Protein AF-A0A925KKF4-F1 (afdb_monomer)

Mean predicted aligned error: 2.23 Å

Radius of gyration: 12.66 Å; Cα contacts (8 Å, |Δi|>4): 59; chains: 1; bounding box: 30×20×25 Å

Secondary structure (DSSP, 8-state):
--S-SHHHHHHHHHTT-SS--EEEEEE-----BTTB-SEEEEEE-

Structure (mmCIF, N/CA/C/O backbone):
data_AF-A0A925KKF4-F1
#
_entry.id   AF-A0A925KKF4-F1
#
loop_
_atom_site.group_PDB
_atom_site.id
_atom_site.type_symbol
_atom_site.label_atom_id
_atom_site.label_alt_id
_atom_site.label_comp_id
_atom_site.label_asym_id
_atom_site.label_entity_id
_atom_site.label_seq_id
_atom_site.pdbx_PDB_ins_code
_atom_site.Cartn_x
_atom_site.Cartn_y
_atom_site.Cartn_z
_atom_site.occupancy
_atom_site.B_iso_or_equiv
_atom_site.auth_seq_id
_atom_site.auth_comp_id
_atom_site.auth_asym_id
_atom_site.auth_atom_id
_atom_site.pdbx_PDB_model_num
ATOM 1 N N . LEU A 1 1 ? 2.509 5.858 -9.410 1.00 86.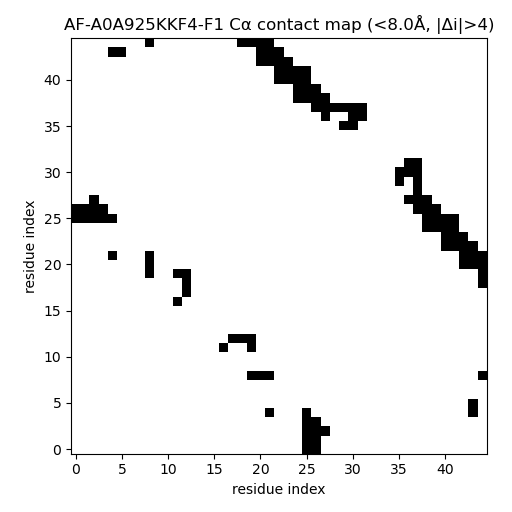94 1 LEU A N 1
ATOM 2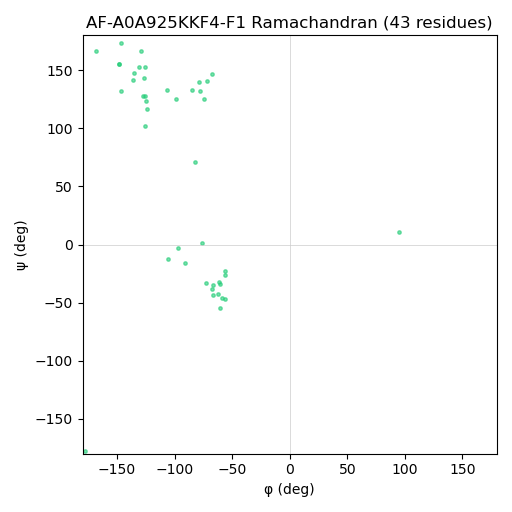 C CA . LEU A 1 1 ? 2.396 4.493 -8.850 1.00 86.94 1 LEU A CA 1
ATOM 3 C C . LEU A 1 1 ? 2.688 4.554 -7.349 1.00 86.94 1 LEU A C 1
ATOM 5 O O . LEU A 1 1 ? 3.524 5.364 -6.965 1.00 86.94 1 LEU A O 1
ATOM 9 N N . ARG A 1 2 ? 1.970 3.805 -6.498 1.00 94.81 2 ARG A N 1
ATOM 10 C CA . ARG A 1 2 ? 2.163 3.863 -5.032 1.00 94.81 2 ARG A CA 1
ATOM 11 C C . ARG A 1 2 ? 3.387 3.049 -4.604 1.00 94.81 2 ARG A C 1
ATOM 13 O O . ARG A 1 2 ? 3.577 1.947 -5.105 1.00 94.81 2 ARG A O 1
ATOM 20 N N . ILE A 1 3 ? 4.170 3.564 -3.657 1.00 97.19 3 ILE A N 1
ATOM 21 C CA . ILE A 1 3 ? 5.362 2.87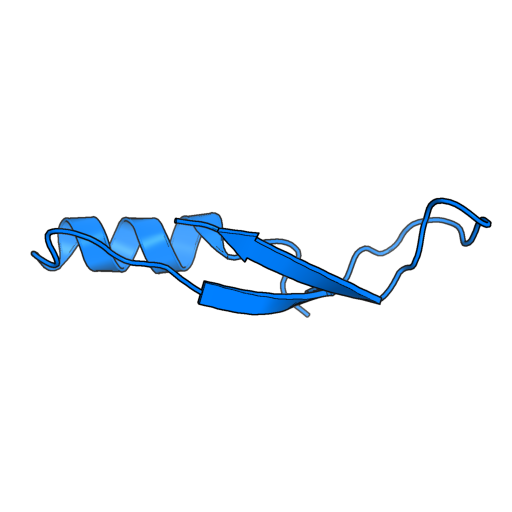8 -3.123 1.00 97.19 3 ILE A CA 1
ATOM 22 C C . ILE A 1 3 ? 5.058 2.007 -1.885 1.00 97.19 3 ILE A C 1
ATOM 24 O O . ILE A 1 3 ? 5.885 1.180 -1.496 1.00 97.19 3 ILE A O 1
ATOM 28 N N . SER A 1 4 ? 3.899 2.206 -1.246 1.00 97.56 4 SER A N 1
ATOM 29 C CA . SER A 1 4 ? 3.404 1.515 -0.039 1.00 97.56 4 SER A CA 1
ATOM 30 C C . SER A 1 4 ? 1.917 1.854 0.178 1.00 97.56 4 SER A C 1
ATOM 32 O O . SER A 1 4 ? 1.396 2.785 -0.455 1.00 97.56 4 SER A O 1
ATOM 34 N N . HIS A 1 5 ? 1.243 1.103 1.051 1.00 97.38 5 HIS A N 1
ATOM 35 C CA . HIS A 1 5 ? -0.158 1.273 1.441 1.00 97.38 5 HIS A CA 1
ATOM 36 C C . HIS A 1 5 ? -0.354 2.066 2.748 1.00 97.38 5 HIS A C 1
ATOM 38 O O . HIS A 1 5 ? -1.486 2.405 3.098 1.00 97.38 5 HIS A O 1
ATOM 44 N N . GLU A 1 6 ? 0.737 2.450 3.415 1.00 98.12 6 GLU A N 1
ATOM 45 C CA . GLU A 1 6 ? 0.754 2.903 4.810 1.00 98.12 6 GLU A CA 1
ATOM 46 C C . GLU A 1 6 ? -0.096 4.155 5.062 1.00 98.12 6 GLU A C 1
ATOM 48 O O . GLU A 1 6 ? -0.962 4.181 5.938 1.00 98.12 6 GLU A O 1
ATOM 53 N N . LEU A 1 7 ? 0.146 5.233 4.307 1.00 98.00 7 LEU A N 1
ATOM 54 C CA . LEU A 1 7 ? -0.519 6.515 4.563 1.00 98.00 7 LEU A CA 1
ATOM 55 C C . LEU A 1 7 ? -2.035 6.459 4.302 1.00 98.00 7 LEU A C 1
ATOM 57 O O . LEU A 1 7 ? -2.787 6.995 5.117 1.00 98.00 7 LEU A O 1
ATOM 61 N N . PRO A 1 8 ? -2.529 5.834 3.212 1.00 97.56 8 PRO A N 1
ATOM 62 C CA . PRO A 1 8 ? -3.955 5.553 3.058 1.00 97.56 8 PRO A CA 1
ATOM 63 C C . PRO A 1 8 ? -4.551 4.735 4.211 1.00 97.56 8 PRO A C 1
ATOM 65 O O . PRO A 1 8 ? -5.583 5.142 4.742 1.00 97.56 8 PRO A O 1
ATOM 68 N N . LEU A 1 9 ? -3.900 3.650 4.647 1.00 98.44 9 LEU A N 1
ATOM 69 C CA . LEU A 1 9 ? -4.393 2.818 5.753 1.00 98.44 9 LEU A CA 1
ATOM 70 C C . LEU A 1 9 ? -4.471 3.606 7.069 1.00 98.44 9 LEU A C 1
ATOM 72 O O . LEU A 1 9 ? -5.497 3.582 7.747 1.00 98.44 9 LEU A O 1
ATOM 76 N N . LYS A 1 10 ? -3.458 4.422 7.383 1.00 98.50 10 LYS A N 1
ATOM 77 C CA . LYS A 1 10 ? -3.485 5.312 8.557 1.00 98.50 10 LYS A CA 1
ATOM 78 C C . LYS A 1 10 ? -4.633 6.322 8.517 1.00 98.50 10 LYS A C 1
ATOM 80 O O . LYS A 1 10 ? -5.195 6.643 9.560 1.00 98.50 10 LYS A O 1
ATOM 85 N N . ARG A 1 11 ? -5.021 6.815 7.335 1.00 98.50 11 ARG A N 1
ATOM 86 C CA . ARG A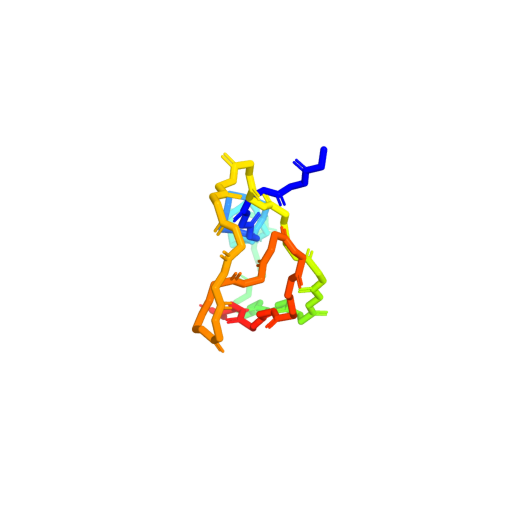 1 11 ? -6.199 7.695 7.206 1.00 98.50 11 ARG A CA 1
ATOM 87 C C . ARG A 1 11 ? -7.500 6.961 7.524 1.00 98.50 11 ARG A C 1
ATOM 89 O O . ARG A 1 11 ? -8.389 7.576 8.101 1.00 98.50 11 ARG A O 1
ATOM 96 N N . LEU A 1 12 ? -7.609 5.675 7.192 1.00 98.50 12 LEU A N 1
ATOM 97 C CA . LEU A 1 12 ? -8.774 4.865 7.560 1.00 98.50 12 LEU A CA 1
ATOM 98 C C . LEU A 1 12 ? -8.842 4.640 9.077 1.00 98.50 12 LEU A C 1
ATOM 100 O O . LEU A 1 12 ? -9.919 4.753 9.653 1.00 98.50 12 LEU A O 1
ATOM 104 N N . LEU A 1 13 ? -7.701 4.440 9.743 1.00 98.19 13 LEU A N 1
ATOM 105 C CA . LEU A 1 13 ? -7.661 4.410 11.211 1.00 98.19 13 LEU A CA 1
ATOM 106 C C . LEU A 1 13 ? -8.185 5.724 11.812 1.00 98.19 13 LEU A C 1
ATOM 108 O O . LEU A 1 13 ? -9.045 5.707 12.689 1.00 98.19 13 LEU A O 1
ATOM 112 N N . VAL A 1 14 ? -7.737 6.874 11.291 1.00 98.50 14 VAL A N 1
ATOM 113 C CA . VAL A 1 14 ? -8.247 8.197 11.709 1.00 98.50 14 VAL A CA 1
ATOM 114 C C . VAL A 1 14 ? -9.746 8.354 11.419 1.00 98.50 14 VAL A C 1
ATOM 116 O O . VAL A 1 14 ? -10.448 9.014 12.178 1.00 98.50 14 VAL A O 1
ATOM 119 N N . ALA A 1 15 ? -10.255 7.727 10.357 1.00 98.50 15 ALA A N 1
ATOM 120 C CA . ALA A 1 15 ? -11.676 7.718 10.010 1.00 98.50 15 ALA A CA 1
ATOM 121 C C . ALA A 1 15 ? -12.535 6.778 10.886 1.00 98.50 15 ALA A C 1
ATOM 123 O O . ALA A 1 15 ? -13.742 6.696 10.670 1.00 98.50 15 ALA A O 1
ATOM 124 N N . GLY A 1 16 ? -11.942 6.090 11.869 1.00 98.44 16 GLY A N 1
ATOM 125 C CA . GLY A 1 16 ? -12.660 5.265 12.844 1.00 98.44 16 GLY A CA 1
ATOM 126 C C . GLY A 1 16 ? -12.755 3.779 12.496 1.00 98.44 16 GLY A C 1
ATOM 127 O O . GLY A 1 16 ? -13.485 3.053 13.165 1.00 98.44 16 GLY A O 1
ATOM 128 N N . TYR A 1 17 ? -12.028 3.299 11.483 1.00 98.50 17 TYR A N 1
ATOM 129 C CA . TYR A 1 17 ? -11.899 1.859 11.256 1.00 98.50 17 TYR A CA 1
ATOM 130 C C . TYR A 1 17 ? -10.961 1.250 12.308 1.00 98.50 17 TYR A C 1
ATOM 132 O O . TYR A 1 17 ? -9.821 1.684 12.445 1.00 98.50 17 TYR A O 1
ATOM 140 N N . GLU A 1 18 ? -11.419 0.227 13.034 1.00 97.94 18 GLU A N 1
ATOM 141 C CA . GLU A 1 18 ? -10.641 -0.386 14.127 1.00 97.94 18 GLU A CA 1
ATOM 142 C C . GLU A 1 18 ? -9.461 -1.234 13.636 1.00 97.94 18 GLU A C 1
ATOM 144 O O . GLU A 1 18 ? -8.435 -1.331 14.308 1.00 97.94 18 GLU A O 1
ATOM 149 N N . LYS A 1 19 ? -9.618 -1.883 12.479 1.00 97.88 19 LYS A N 1
ATOM 150 C CA . LYS A 1 19 ? -8.611 -2.740 11.843 1.00 97.88 19 LYS A CA 1
ATOM 151 C C . LYS A 1 19 ? -8.741 -2.608 10.336 1.00 97.88 19 LYS A C 1
ATOM 153 O O . LYS A 1 19 ? -9.846 -2.707 9.804 1.00 97.88 19 LYS A O 1
ATOM 158 N N . VAL A 1 20 ? -7.624 -2.397 9.654 1.00 98.44 20 VAL A N 1
ATOM 159 C CA . VAL A 1 20 ? -7.571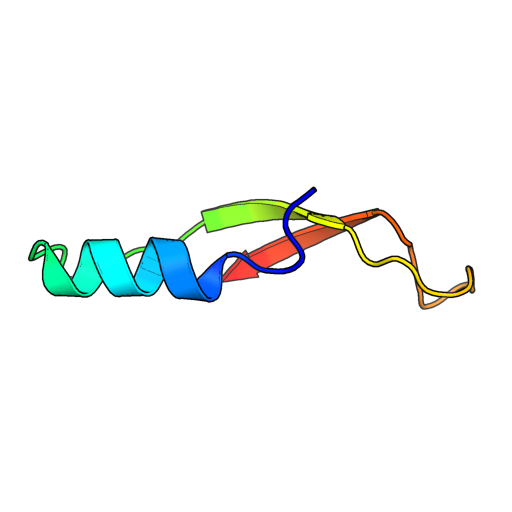 -2.215 8.202 1.00 98.44 20 VAL A CA 1
ATOM 160 C C . VAL A 1 20 ? -6.424 -3.036 7.647 1.00 98.44 20 VAL A C 1
ATOM 162 O O . VAL A 1 20 ? -5.428 -3.220 8.325 1.00 98.44 20 VAL A O 1
ATOM 165 N N . TYR A 1 21 ? -6.565 -3.549 6.433 1.00 98.25 21 TYR A N 1
ATOM 166 C CA . TYR A 1 21 ? -5.462 -4.166 5.706 1.00 98.25 21 TYR A CA 1
ATOM 167 C C . TYR A 1 21 ? -5.664 -3.939 4.209 1.00 98.25 21 TYR A C 1
ATOM 169 O O . TYR A 1 21 ? -6.794 -3.747 3.754 1.00 98.25 21 TYR A O 1
ATOM 177 N N . ASP A 1 22 ? -4.582 -3.959 3.442 1.00 98.31 22 ASP A N 1
ATOM 178 C CA . ASP A 1 22 ? -4.620 -3.956 1.978 1.00 98.31 22 ASP A CA 1
ATOM 179 C C . ASP A 1 22 ? -3.599 -4.974 1.462 1.00 98.31 22 ASP A C 1
ATOM 181 O O . ASP A 1 22 ? -2.520 -5.138 2.034 1.00 98.31 22 ASP A O 1
ATOM 185 N N . ILE A 1 23 ? -3.970 -5.680 0.394 1.00 98.25 23 ILE A N 1
ATOM 186 C CA . ILE A 1 23 ? -3.102 -6.581 -0.355 1.00 98.25 23 ILE A CA 1
ATOM 187 C C . ILE A 1 23 ? -3.136 -6.119 -1.804 1.00 98.25 23 ILE A C 1
ATOM 189 O O . ILE A 1 23 ? -4.171 -6.184 -2.469 1.00 98.25 23 ILE A O 1
ATOM 193 N N . GLY A 1 24 ? -1.996 -5.681 -2.328 1.00 97.62 24 GLY A N 1
ATOM 194 C CA . GLY A 1 24 ? -1.943 -5.272 -3.722 1.00 97.62 24 GLY A CA 1
ATOM 195 C C . GLY A 1 24 ? -0.563 -4.846 -4.194 1.00 97.62 24 GLY A C 1
ATOM 196 O O . GLY A 1 24 ? 0.405 -4.902 -3.433 1.00 97.62 24 GLY A O 1
ATOM 197 N N . PRO A 1 25 ? -0.465 -4.404 -5.458 1.00 97.31 25 PRO A N 1
ATOM 198 C CA . PRO A 1 25 ? 0.807 -4.034 -6.045 1.00 97.31 25 PRO A CA 1
ATOM 199 C C . PRO A 1 25 ? 1.322 -2.727 -5.445 1.00 97.31 25 PRO A C 1
ATOM 201 O O . PRO A 1 25 ? 0.564 -1.770 -5.214 1.00 97.31 25 PRO A O 1
ATOM 204 N N . ARG A 1 26 ? 2.633 -2.693 -5.233 1.00 97.44 26 ARG A N 1
ATOM 205 C CA . ARG A 1 26 ? 3.430 -1.498 -4.969 1.00 97.44 26 ARG A CA 1
ATOM 206 C C . ARG A 1 26 ? 4.567 -1.449 -5.974 1.00 97.44 26 ARG A C 1
ATOM 208 O O . ARG A 1 26 ? 5.013 -2.475 -6.47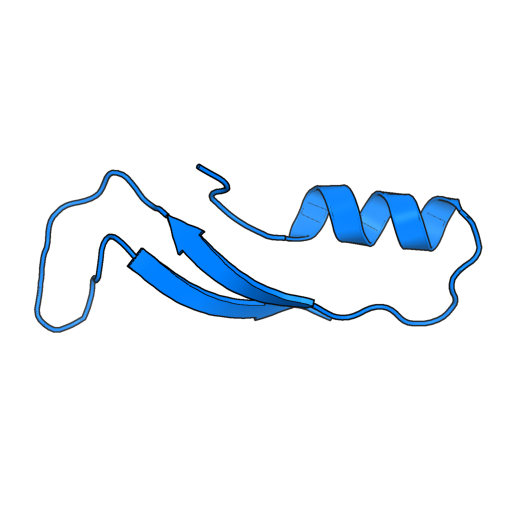9 1.00 97.44 26 ARG A O 1
ATOM 215 N N . PHE A 1 27 ? 5.016 -0.237 -6.250 1.00 98.25 27 PHE A N 1
ATOM 216 C CA . PHE A 1 27 ? 5.943 0.032 -7.329 1.00 98.25 27 PHE A CA 1
ATOM 217 C C . PHE A 1 27 ? 7.121 0.816 -6.784 1.00 98.25 27 PHE A C 1
ATOM 219 O O . PHE A 1 27 ? 6.931 1.850 -6.139 1.00 98.25 27 PHE A O 1
ATOM 226 N N . ARG A 1 28 ? 8.329 0.337 -7.045 1.00 97.50 28 ARG A N 1
ATOM 227 C CA . ARG A 1 28 ? 9.570 0.979 -6.629 1.00 97.50 28 ARG A CA 1
ATOM 228 C C . ARG A 1 28 ? 10.449 1.190 -7.846 1.00 97.50 28 ARG A C 1
ATOM 230 O O . ARG A 1 28 ? 10.685 0.275 -8.624 1.00 97.50 28 ARG A O 1
ATOM 237 N N . ASN A 1 29 ? 10.906 2.427 -8.017 1.00 97.31 29 ASN A N 1
ATOM 238 C CA . ASN A 1 29 ? 11.840 2.777 -9.079 1.00 97.31 29 ASN A CA 1
ATOM 239 C C . ASN A 1 29 ? 13.267 2.427 -8.631 1.00 97.31 29 ASN A C 1
ATOM 241 O O . ASN A 1 29 ? 14.044 3.308 -8.268 1.00 97.31 29 ASN A O 1
ATOM 245 N N . GLU A 1 30 ? 13.549 1.130 -8.567 1.00 95.12 30 GLU A N 1
ATOM 246 C CA . GLU A 1 30 ? 14.819 0.541 -8.142 1.00 95.12 30 GLU A CA 1
ATOM 247 C C . GLU A 1 30 ? 15.318 -0.481 -9.177 1.00 95.12 30 GLU A C 1
ATOM 249 O O . GLU A 1 30 ? 14.590 -0.849 -10.102 1.00 95.12 30 GLU A O 1
ATOM 254 N N . ASN A 1 31 ? 16.584 -0.895 -9.066 1.00 95.00 31 ASN A N 1
ATOM 255 C CA . ASN A 1 31 ? 17.176 -1.858 -9.996 1.00 95.00 31 ASN A CA 1
ATOM 256 C C . ASN A 1 31 ? 16.528 -3.240 -9.848 1.00 95.00 31 ASN A C 1
ATOM 258 O O . ASN A 1 31 ? 16.181 -3.659 -8.747 1.00 95.00 31 ASN A O 1
ATOM 262 N N . TYR A 1 32 ? 16.436 -3.962 -10.964 1.00 96.75 32 TYR A N 1
ATOM 263 C CA . TYR A 1 32 ? 15.939 -5.332 -10.998 1.00 96.75 32 TYR A CA 1
ATOM 264 C C . TYR A 1 32 ? 17.013 -6.317 -10.515 1.00 96.75 32 TYR A C 1
ATOM 266 O O . TYR A 1 32 ? 18.148 -6.282 -10.999 1.00 96.75 32 TYR A O 1
ATOM 274 N N . SER A 1 33 ? 16.649 -7.221 -9.609 1.00 96.75 33 SER A N 1
ATOM 275 C CA . SER A 1 33 ? 17.446 -8.403 -9.262 1.00 96.75 33 SER A CA 1
ATOM 276 C C . SER A 1 33 ? 16.536 -9.577 -8.903 1.00 96.75 33 SER A C 1
ATOM 278 O O . SER A 1 33 ? 15.327 -9.400 -8.766 1.00 96.75 33 SER A O 1
ATOM 280 N N . ASP A 1 34 ? 17.110 -10.764 -8.696 1.00 96.44 34 ASP A N 1
ATOM 281 C CA . ASP A 1 34 ? 16.359 -11.958 -8.273 1.00 96.44 34 ASP A CA 1
ATOM 282 C C . ASP A 1 34 ? 15.569 -11.742 -6.966 1.00 96.44 34 ASP A C 1
ATOM 284 O O . ASP A 1 34 ? 14.571 -12.415 -6.718 1.00 96.44 34 ASP A O 1
ATOM 288 N N . GLU A 1 35 ? 15.987 -10.769 -6.151 1.00 95.88 35 GLU A N 1
ATOM 289 C CA . GLU A 1 35 ? 15.338 -10.391 -4.891 1.00 95.88 35 GLU A CA 1
ATOM 290 C C . GLU A 1 35 ? 14.555 -9.066 -4.976 1.00 95.88 35 GLU A C 1
ATOM 292 O O . GLU A 1 35 ? 13.776 -8.760 -4.074 1.00 95.88 35 GLU A O 1
ATOM 297 N N . HIS A 1 36 ? 14.737 -8.269 -6.038 1.00 96.38 36 HIS A N 1
ATOM 298 C CA . HIS A 1 36 ? 14.160 -6.925 -6.167 1.00 96.38 36 HIS A CA 1
ATOM 299 C C . HIS A 1 36 ? 13.360 -6.786 -7.461 1.00 96.38 36 HIS A C 1
ATOM 301 O O . HIS A 1 36 ? 13.905 -6.573 -8.545 1.00 96.38 36 HIS A O 1
ATOM 307 N N . LEU A 1 37 ? 12.035 -6.863 -7.323 1.00 96.88 37 LEU A N 1
ATOM 308 C CA . LEU A 1 37 ? 11.092 -6.619 -8.408 1.00 96.88 37 LEU A CA 1
ATOM 309 C C . LEU A 1 37 ? 10.538 -5.186 -8.310 1.00 96.88 37 LEU A C 1
ATOM 311 O O . LEU A 1 37 ? 9.939 -4.844 -7.282 1.00 96.88 37 LEU A O 1
ATOM 315 N N . PRO A 1 38 ? 10.650 -4.367 -9.378 1.00 97.38 38 PRO A N 1
ATOM 316 C CA . PRO A 1 38 ? 10.080 -3.018 -9.417 1.00 97.38 38 PRO A CA 1
ATOM 317 C C . PRO A 1 38 ? 8.573 -2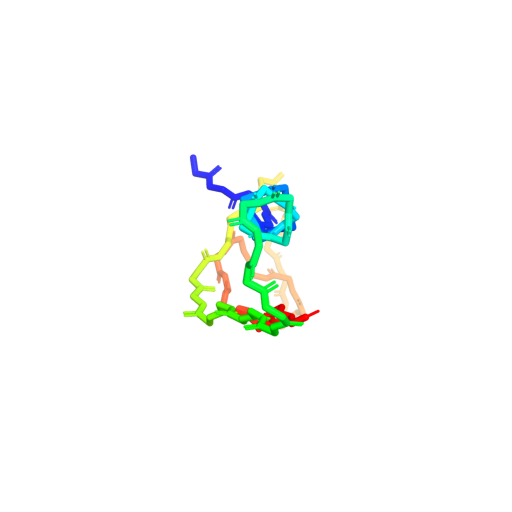.975 -9.157 1.00 97.38 38 PRO A C 1
ATOM 319 O O . PRO A 1 38 ? 8.064 -1.967 -8.675 1.00 97.38 3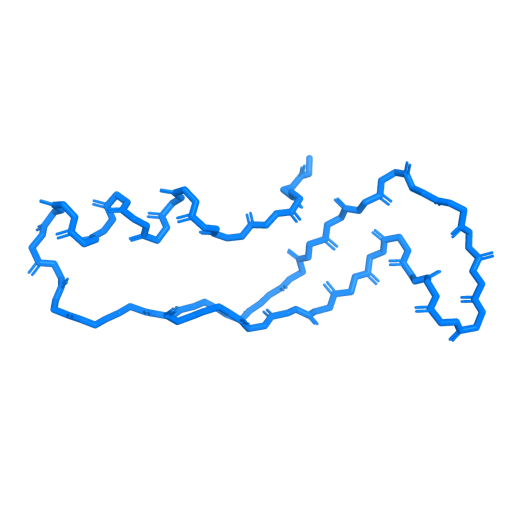8 PRO A O 1
ATOM 322 N N . GLU A 1 39 ? 7.864 -4.063 -9.451 1.00 97.56 39 GLU A N 1
ATOM 323 C CA . GLU A 1 39 ? 6.464 -4.279 -9.107 1.00 97.56 39 GLU A CA 1
ATOM 324 C C . GLU A 1 39 ? 6.336 -5.590 -8.333 1.00 97.56 39 GLU A C 1
ATOM 326 O O . GLU A 1 39 ? 6.736 -6.650 -8.810 1.00 97.56 39 GLU A O 1
ATOM 331 N N . HIS A 1 40 ? 5.771 -5.518 -7.132 1.00 97.31 40 HIS A N 1
ATOM 332 C CA . HIS A 1 40 ? 5.498 -6.693 -6.313 1.00 97.31 40 HIS A CA 1
ATOM 333 C C . HIS A 1 40 ? 4.246 -6.482 -5.464 1.00 97.31 40 HIS A C 1
ATOM 335 O O . HIS A 1 40 ? 3.850 -5.352 -5.164 1.00 97.31 40 HIS A O 1
ATOM 341 N N . VAL A 1 41 ? 3.610 -7.586 -5.077 1.00 97.94 41 VAL A N 1
ATOM 342 C CA . VAL A 1 41 ? 2.452 -7.575 -4.180 1.00 97.94 41 VAL A CA 1
ATOM 343 C C . VAL A 1 41 ? 2.941 -7.556 -2.737 1.00 97.94 41 VAL A C 1
ATOM 345 O O . VAL A 1 41 ? 3.814 -8.335 -2.363 1.00 97.94 41 VAL A O 1
ATOM 348 N N . ALA A 1 42 ? 2.365 -6.675 -1.925 1.00 98.12 42 ALA A N 1
ATOM 349 C CA . ALA A 1 42 ? 2.597 -6.635 -0.488 1.00 98.12 42 ALA A CA 1
ATOM 350 C C . ALA A 1 42 ? 1.270 -6.579 0.271 1.00 98.12 42 ALA A C 1
ATOM 352 O O . ALA A 1 42 ? 0.270 -6.084 -0.255 1.00 98.12 42 ALA A O 1
ATOM 353 N N . MET A 1 43 ? 1.303 -7.088 1.503 1.00 98.00 43 MET A N 1
ATOM 354 C CA . MET A 1 43 ? 0.249 -6.932 2.498 1.00 98.00 43 MET A CA 1
ATOM 355 C C . MET A 1 43 ? 0.714 -5.942 3.566 1.00 98.00 43 MET A C 1
ATOM 357 O O . MET A 1 43 ? 1.811 -6.090 4.103 1.00 98.00 43 MET A O 1
ATOM 361 N N . GLU A 1 44 ? -0.141 -4.987 3.910 1.00 97.50 44 GLU A N 1
ATOM 362 C CA . GLU A 1 44 ? 0.011 -4.120 5.083 1.00 97.50 44 GLU A CA 1
ATOM 363 C C . GLU A 1 44 ? -1.278 -4.185 5.918 1.00 97.50 44 GLU A C 1
ATOM 365 O O . GLU A 1 44 ? -2.363 -4.308 5.345 1.00 97.50 44 GLU A O 1
ATOM 370 N N . TRP A 1 45 ? -1.159 -4.147 7.250 1.00 94.94 45 TRP A N 1
ATOM 371 C CA . TRP A 1 45 ? -2.253 -4.262 8.224 1.00 94.94 45 TRP A CA 1
ATOM 372 C C . TRP A 1 45 ? -2.007 -3.377 9.451 1.00 94.94 45 TRP A C 1
ATOM 374 O O . TRP A 1 45 ? -0.825 -3.035 9.688 1.00 94.94 45 TRP A O 1
#

Solvent-accessible surface area (backbone atoms only — not comparable to full-atom values): 2917 Å² total; per-residue (Å²): 129,51,74,68,66,61,71,66,52,54,51,42,45,74,72,68,46,92,78,64,70,51,75,45,78,28,38,48,102,59,75,79,51,101,88,35,62,39,64,44,76,49,76,52,109

Sequence (45 aa):
LRISHELPLKRLLVAGYEKVYDIGPRFRNENYSDEHLPEHVAMEW

pLDDT: mean 97.25, std 1.85, range [86.94, 98.5]

Foldseek 3Di:
DAQDCPPVQVVVVVVPDPDDKDWDWHADPDDDDPPDDRIDIDMDD

Nearest PDB structures (foldseek):
  8k9x-assembly1_A  TM=9.920E-01  e=4.513E-03  Plasmodium falciparum CAMP/Mala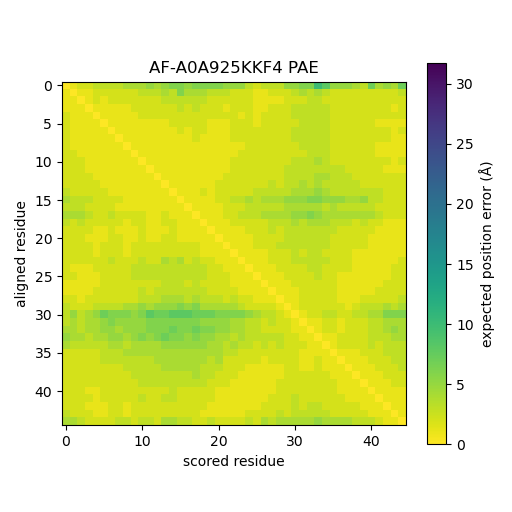ysia
  8k9s-assembly1_B  TM=9.902E-01  e=8.817E-03  Plasmodium falciparum CAMP/Malaysia
  8k9x-assembly1_B  TM=9.923E-01  e=8.817E-03  Plasmodium falciparum CAMP/Malaysia
  5zh3-assembly1_B  TM=9.962E-01  e=1.078E-02  Plasmodium falciparum NF54
  7bt5-assembly1_B  TM=9.925E-01  e=1.722E-02  Plasmodium falciparum